Protein AF-A0A1M7T9X2-F1 (afdb_monomer_lite)

pLDDT: mean 78.21, std 18.03, range [46.31, 95.94]

Foldseek 3Di:
DWDWDWDDDPQWIFIDTNPHTDDIGNDPVVSVVVNVVVVVVVVVVVPDPPPPPPPPPDDDDPDDDDDDD

Structure (mmCIF, N/CA/C/O backbone):
data_AF-A0A1M7T9X2-F1
#
_entry.id   AF-A0A1M7T9X2-F1
#
loop_
_atom_site.group_PDB
_atom_site.id
_atom_site.type_symbol
_atom_site.label_atom_id
_atom_site.label_alt_id
_atom_site.label_comp_id
_atom_site.label_asym_id
_atom_site.label_entity_id
_atom_site.label_seq_id
_atom_site.pdbx_PDB_ins_code
_atom_site.Cartn_x
_atom_site.Cartn_y
_atom_site.Cartn_z
_atom_site.occupancy
_atom_site.B_iso_or_equiv
_atom_site.auth_seq_id
_atom_site.auth_comp_id
_atom_site.auth_asym_id
_atom_site.auth_atom_id
_atom_site.pdbx_PDB_model_num
ATOM 1 N N . MET A 1 1 ? -0.509 7.239 13.059 1.00 70.38 1 MET A N 1
ATOM 2 C CA . MET A 1 1 ? 0.156 6.713 11.845 1.00 70.38 1 MET A CA 1
ATOM 3 C C . MET A 1 1 ? -0.760 5.663 11.245 1.00 70.38 1 MET A C 1
ATOM 5 O O . MET A 1 1 ? -1.377 4.953 12.027 1.00 70.38 1 MET A O 1
ATOM 9 N N . LYS A 1 2 ? -0.905 5.606 9.916 1.00 78.25 2 LYS A N 1
ATOM 10 C CA . LYS A 1 2 ? -1.733 4.574 9.268 1.00 78.25 2 LYS A CA 1
ATOM 11 C C . LYS A 1 2 ? -1.020 3.229 9.354 1.00 78.25 2 LYS A C 1
ATOM 13 O O . LYS A 1 2 ? 0.171 3.166 9.044 1.00 78.25 2 LYS A O 1
ATOM 18 N N . SER A 1 3 ? -1.727 2.187 9.774 1.00 86.62 3 SER A N 1
ATOM 19 C CA . SER A 1 3 ? -1.150 0.845 9.912 1.00 86.62 3 SER A CA 1
ATOM 20 C C . SER A 1 3 ? -1.412 0.043 8.645 1.00 86.62 3 SER A C 1
ATOM 22 O O . SER A 1 3 ? -2.557 -0.270 8.343 1.00 86.62 3 SER A O 1
ATOM 24 N N . TYR A 1 4 ? -0.373 -0.291 7.884 1.00 91.56 4 TYR A N 1
ATOM 25 C CA . TYR A 1 4 ? -0.541 -1.099 6.676 1.00 91.56 4 TYR A CA 1
ATOM 26 C C . TYR A 1 4 ? -0.442 -2.591 6.981 1.00 91.56 4 TYR A C 1
ATOM 28 O O . TYR A 1 4 ? 0.396 -3.026 7.769 1.00 91.56 4 TYR A O 1
ATOM 36 N N . SER A 1 5 ? -1.294 -3.391 6.348 1.00 91.88 5 SER A N 1
ATOM 37 C CA . SER A 1 5 ? -1.318 -4.847 6.511 1.00 91.88 5 SER A CA 1
ATOM 38 C C . SER A 1 5 ? -1.660 -5.546 5.204 1.00 91.88 5 SER A C 1
ATOM 40 O O . SER A 1 5 ? -2.245 -4.955 4.301 1.00 91.88 5 SER A O 1
ATOM 42 N N . ILE A 1 6 ? -1.286 -6.820 5.093 1.00 94.31 6 ILE A N 1
ATOM 43 C CA . ILE A 1 6 ? -1.567 -7.643 3.913 1.00 94.31 6 ILE A CA 1
ATOM 44 C C . ILE A 1 6 ? -2.419 -8.821 4.350 1.00 94.31 6 ILE A C 1
ATOM 46 O O . ILE A 1 6 ? -2.002 -9.610 5.197 1.00 94.31 6 ILE A O 1
ATOM 50 N N . VAL A 1 7 ? -3.580 -8.974 3.727 1.00 93.81 7 VAL A N 1
ATOM 51 C CA . VAL A 1 7 ? -4.484 -10.098 3.964 1.00 93.81 7 VAL A CA 1
ATOM 52 C C . VAL A 1 7 ? -4.647 -10.885 2.676 1.00 93.81 7 VAL A C 1
ATOM 54 O O . VAL A 1 7 ? -4.859 -10.316 1.608 1.00 93.81 7 VAL A O 1
ATOM 57 N N . ARG A 1 8 ? -4.529 -12.209 2.758 1.00 93.31 8 ARG A N 1
ATOM 58 C CA . ARG A 1 8 ? -4.781 -13.090 1.616 1.00 93.31 8 ARG A CA 1
ATOM 59 C C . ARG A 1 8 ? -6.274 -13.404 1.543 1.00 93.31 8 ARG A C 1
ATOM 61 O O . ARG A 1 8 ? -6.834 -13.903 2.51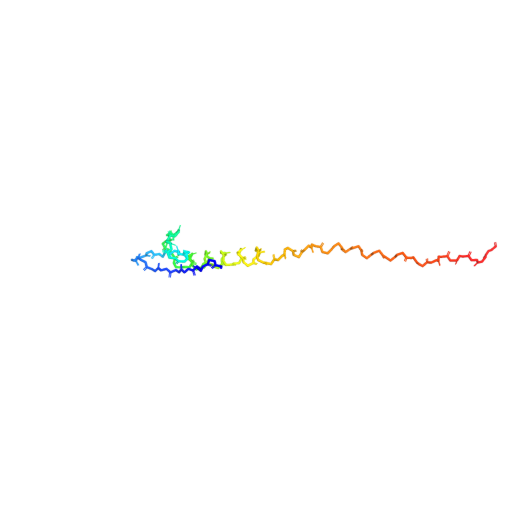5 1.00 93.31 8 ARG A O 1
ATOM 68 N N . ILE A 1 9 ? -6.892 -13.144 0.396 1.00 92.62 9 ILE A N 1
ATOM 69 C CA . ILE A 1 9 ? -8.298 -13.458 0.122 1.00 92.62 9 ILE A CA 1
ATOM 70 C C . ILE A 1 9 ? -8.340 -14.327 -1.135 1.00 92.62 9 ILE A C 1
ATOM 72 O O . ILE A 1 9 ? -8.152 -13.839 -2.248 1.00 92.62 9 ILE A O 1
ATOM 76 N N . GLY A 1 10 ? -8.545 -15.633 -0.944 1.00 91.38 10 GLY A N 1
ATOM 77 C CA . GLY A 1 10 ? -8.408 -16.623 -2.015 1.00 91.38 10 GLY A CA 1
ATOM 78 C C . GLY A 1 10 ? -6.968 -16.689 -2.538 1.00 91.38 10 GLY A C 1
ATOM 79 O O . GLY A 1 10 ? -6.024 -16.921 -1.774 1.00 91.38 10 GLY A O 1
ATOM 80 N N . ASP A 1 11 ? -6.797 -16.459 -3.837 1.00 92.06 11 ASP A N 1
ATOM 81 C CA . ASP A 1 11 ? -5.489 -16.420 -4.506 1.00 92.06 11 ASP A CA 1
ATOM 82 C C . ASP A 1 11 ? -4.865 -15.022 -4.560 1.00 92.06 11 ASP A C 1
ATOM 84 O O . ASP A 1 11 ? -3.695 -14.865 -4.915 1.00 92.06 11 ASP A O 1
ATOM 88 N N . ASP A 1 12 ? -5.618 -14.011 -4.144 1.00 94.56 12 ASP A N 1
ATOM 89 C CA . ASP A 1 12 ? -5.186 -12.627 -4.158 1.00 94.56 12 ASP A CA 1
ATOM 90 C C . ASP A 1 12 ? -4.678 -12.160 -2.793 1.00 94.56 12 ASP A C 1
ATOM 92 O O . ASP A 1 12 ? -5.037 -12.674 -1.730 1.00 94.56 12 ASP A O 1
ATOM 96 N N . TYR A 1 13 ? -3.860 -11.116 -2.831 1.00 95.94 13 TYR A N 1
ATOM 97 C CA . TYR A 1 13 ? -3.327 -10.419 -1.672 1.00 95.94 13 TYR A CA 1
ATOM 98 C C . TYR A 1 13 ? -3.902 -9.004 -1.656 1.00 95.94 13 TYR A C 1
ATOM 100 O O . TYR A 1 13 ? -3.808 -8.269 -2.635 1.00 95.94 13 TYR A O 1
ATOM 108 N N . VAL A 1 14 ? -4.524 -8.617 -0.552 1.00 94.19 14 VAL A N 1
ATOM 109 C CA . VAL A 1 14 ? -5.159 -7.313 -0.369 1.00 94.19 14 VAL A CA 1
ATOM 110 C C . VAL A 1 14 ? -4.354 -6.522 0.644 1.00 94.19 14 VAL A C 1
ATOM 112 O O . VAL A 1 14 ? -4.137 -6.978 1.766 1.00 94.19 14 VAL A O 1
ATOM 115 N N . VAL A 1 15 ? -3.907 -5.340 0.239 1.00 93.94 15 VAL A N 1
ATOM 116 C CA . VAL A 1 15 ? -3.289 -4.358 1.123 1.00 93.94 15 VAL A CA 1
ATOM 117 C C . VAL A 1 15 ? -4.400 -3.566 1.805 1.00 93.94 15 VAL A C 1
ATOM 119 O O . VAL A 1 15 ? -5.302 -3.037 1.144 1.00 93.94 15 VAL A O 1
ATOM 122 N N . GLN A 1 16 ? -4.324 -3.495 3.127 1.00 93.56 16 GLN A N 1
ATOM 123 C CA . GLN A 1 16 ? -5.225 -2.730 3.975 1.00 93.56 16 GLN A CA 1
ATOM 124 C C . GLN A 1 16 ? -4.473 -1.578 4.632 1.00 93.56 16 GLN A C 1
ATOM 126 O O . GLN A 1 16 ? -3.302 -1.724 4.986 1.00 93.56 16 GLN A O 1
ATOM 131 N N . ALA A 1 17 ? -5.153 -0.446 4.775 1.00 91.12 17 ALA A N 1
ATOM 132 C CA . ALA A 1 17 ? -4.737 0.661 5.620 1.00 91.12 17 ALA A CA 1
ATOM 133 C C . ALA A 1 17 ? -5.718 0.739 6.787 1.00 91.12 17 ALA A C 1
ATOM 135 O O . ALA A 1 17 ? -6.904 1.013 6.585 1.00 91.12 17 ALA A O 1
ATOM 136 N N . ASP A 1 18 ? -5.214 0.452 7.980 1.00 88.50 18 ASP A N 1
ATOM 137 C CA . ASP A 1 18 ? -6.006 0.190 9.171 1.00 88.50 18 ASP A CA 1
ATOM 138 C C . ASP A 1 18 ? -7.028 -0.923 8.873 1.00 88.50 18 ASP A C 1
ATOM 140 O O . ASP A 1 18 ? -6.630 -2.056 8.608 1.00 88.50 18 ASP A O 1
ATOM 144 N N . GLU A 1 19 ? -8.321 -0.613 8.840 1.00 87.56 19 GLU A N 1
ATOM 145 C CA . GLU A 1 19 ? -9.393 -1.596 8.615 1.00 87.56 19 GLU A CA 1
ATOM 146 C C . GLU A 1 19 ? -9.973 -1.544 7.191 1.00 87.56 19 GLU A C 1
ATOM 148 O O . GLU A 1 19 ? -10.941 -2.236 6.870 1.00 87.56 19 GLU A O 1
ATOM 153 N N . GLN A 1 20 ? -9.406 -0.707 6.315 1.00 90.62 20 GLN A N 1
ATOM 154 C CA . GLN A 1 20 ? -9.918 -0.504 4.962 1.00 90.62 20 GLN A CA 1
ATOM 155 C C . GLN A 1 20 ? -9.038 -1.175 3.914 1.00 90.62 20 GLN A C 1
ATOM 157 O O . GLN A 1 20 ? -7.832 -0.948 3.837 1.00 90.62 20 GLN A O 1
ATOM 162 N N . SER A 1 21 ? -9.670 -1.957 3.040 1.00 91.19 21 SER A N 1
ATOM 163 C CA . SER A 1 21 ? -9.025 -2.534 1.860 1.00 91.19 21 SER A CA 1
ATOM 164 C C . SER A 1 21 ? -8.826 -1.466 0.792 1.00 91.19 21 SER A C 1
ATOM 166 O O . SER 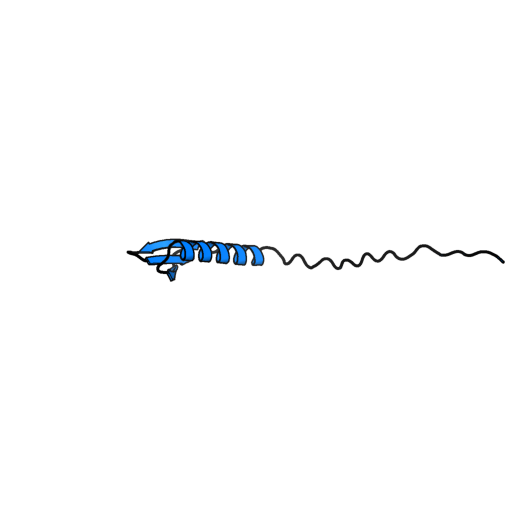A 1 21 ? -9.797 -0.927 0.269 1.00 91.19 21 SER A O 1
ATOM 168 N N . ILE A 1 22 ? -7.571 -1.177 0.453 1.00 91.25 22 ILE A N 1
ATOM 169 C CA . ILE A 1 22 ? -7.226 -0.078 -0.461 1.00 91.25 22 ILE A CA 1
ATOM 170 C C . ILE A 1 22 ? -6.681 -0.562 -1.803 1.00 91.25 22 ILE A C 1
ATOM 172 O O . ILE A 1 22 ? -6.780 0.155 -2.795 1.00 91.25 22 ILE A O 1
ATOM 176 N N . LEU A 1 23 ? -6.108 -1.770 -1.859 1.00 91.44 23 LEU A N 1
ATOM 177 C CA . LEU A 1 23 ? -5.511 -2.284 -3.088 1.00 91.44 23 LEU A CA 1
ATOM 178 C C . LEU A 1 23 ? -5.467 -3.812 -3.110 1.00 91.44 23 LEU A C 1
ATOM 180 O O . LEU A 1 23 ? -5.042 -4.445 -2.148 1.00 91.44 23 LEU A O 1
ATOM 184 N N . LYS A 1 24 ? -5.851 -4.405 -4.241 1.00 93.88 24 LYS A N 1
ATOM 185 C CA . LYS A 1 24 ? -5.811 -5.851 -4.485 1.00 93.88 24 LYS A CA 1
ATOM 186 C C .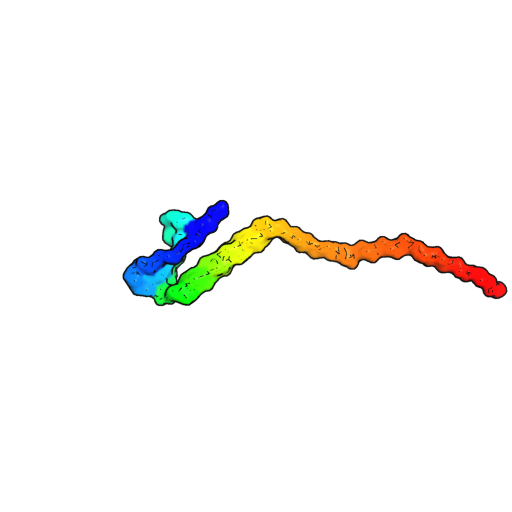 LYS A 1 24 ? -4.706 -6.186 -5.488 1.00 93.88 24 LYS A C 1
ATOM 188 O O . LYS A 1 24 ? -4.582 -5.532 -6.520 1.00 93.88 24 LYS A O 1
ATOM 193 N N . VAL A 1 25 ? -3.914 -7.212 -5.196 1.00 93.88 25 VAL A N 1
ATOM 194 C CA . VAL A 1 25 ? -2.778 -7.658 -6.009 1.00 93.88 25 VAL A CA 1
ATOM 195 C C . VAL A 1 25 ? -2.700 -9.183 -6.053 1.00 93.88 25 VAL A C 1
ATOM 197 O O . VAL A 1 25 ? -2.689 -9.848 -5.026 1.00 93.88 25 VAL A O 1
ATOM 200 N N . GLY A 1 26 ? -2.535 -9.753 -7.246 1.00 93.38 26 GLY A N 1
ATOM 201 C CA . GLY A 1 26 ? -2.413 -11.208 -7.434 1.00 93.38 26 GLY A CA 1
ATOM 202 C C . GLY A 1 26 ? -1.055 -11.805 -7.033 1.00 93.38 26 GLY A C 1
ATOM 203 O O . GLY A 1 26 ? -0.757 -12.944 -7.371 1.00 93.38 26 GLY A O 1
ATOM 204 N N . SER A 1 27 ? -0.176 -11.044 -6.368 1.00 92.56 27 SER A N 1
ATOM 205 C CA . SER A 1 27 ? 1.165 -11.506 -5.988 1.00 92.56 27 SER A CA 1
ATOM 206 C C . SER A 1 27 ? 1.553 -11.051 -4.591 1.00 92.56 27 SER A C 1
ATOM 208 O O . SER A 1 27 ? 1.551 -9.858 -4.282 1.00 92.56 27 SER A O 1
ATOM 210 N N . ARG A 1 28 ? 1.998 -12.016 -3.778 1.00 92.69 28 ARG A N 1
ATOM 211 C CA . ARG A 1 28 ? 2.483 -11.784 -2.414 1.00 92.69 28 ARG A CA 1
ATOM 212 C C . ARG A 1 28 ? 3.672 -10.835 -2.373 1.00 92.69 28 ARG A C 1
ATOM 214 O O . ARG A 1 28 ? 3.711 -9.936 -1.543 1.00 92.69 28 ARG A O 1
ATOM 221 N N 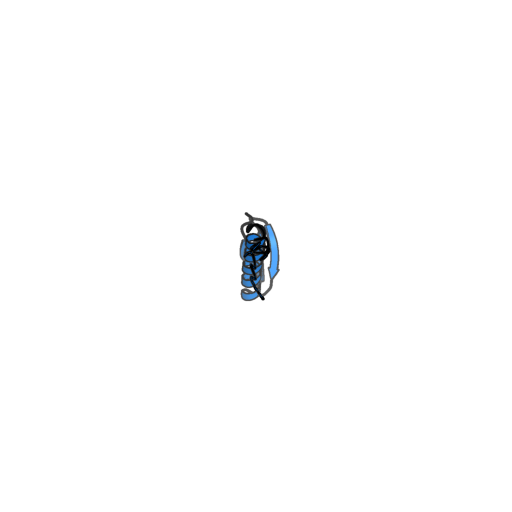. ARG A 1 29 ? 4.655 -11.054 -3.257 1.00 95.38 29 ARG A N 1
ATOM 222 C CA . ARG A 1 29 ? 5.879 -10.237 -3.311 1.00 95.38 29 ARG A CA 1
ATOM 223 C C . ARG A 1 29 ? 5.541 -8.782 -3.600 1.00 95.38 29 ARG A C 1
ATOM 225 O O . ARG A 1 29 ? 6.051 -7.900 -2.924 1.00 95.38 29 ARG A O 1
ATOM 232 N N . ARG A 1 30 ? 4.630 -8.557 -4.548 1.00 94.00 30 ARG A N 1
ATOM 233 C CA . ARG A 1 30 ? 4.187 -7.212 -4.911 1.00 94.00 30 ARG A CA 1
ATOM 234 C C . ARG A 1 30 ? 3.427 -6.539 -3.767 1.00 94.00 30 ARG A C 1
ATOM 236 O O . ARG A 1 30 ? 3.667 -5.371 -3.503 1.00 94.00 30 ARG A O 1
ATOM 243 N N . ALA A 1 31 ? 2.571 -7.278 -3.055 1.00 94.38 31 ALA A N 1
ATOM 244 C CA . ALA A 1 31 ? 1.894 -6.768 -1.861 1.00 94.38 31 ALA A CA 1
ATOM 245 C C . ALA A 1 31 ? 2.890 -6.325 -0.777 1.00 94.38 31 ALA A C 1
ATOM 247 O O . ALA A 1 31 ? 2.732 -5.253 -0.205 1.00 94.38 31 ALA A O 1
ATOM 248 N N . ALA A 1 32 ? 3.930 -7.131 -0.530 1.00 93.94 32 ALA A N 1
ATOM 249 C CA . ALA A 1 32 ? 4.972 -6.813 0.445 1.00 93.94 32 ALA A CA 1
ATOM 250 C C . ALA A 1 32 ? 5.741 -5.540 0.072 1.00 93.94 32 ALA A C 1
ATOM 252 O O . ALA A 1 32 ? 5.877 -4.659 0.913 1.00 93.94 32 ALA A O 1
ATOM 253 N N . GLN A 1 33 ? 6.168 -5.418 -1.189 1.00 95.00 33 GLN A N 1
ATOM 254 C CA . GLN A 1 33 ? 6.864 -4.223 -1.679 1.00 95.00 33 GLN A CA 1
ATOM 255 C C . GLN A 1 33 ? 6.029 -2.958 -1.479 1.00 95.00 33 GLN A C 1
ATOM 257 O O . GLN A 1 33 ? 6.524 -1.992 -0.921 1.00 95.00 33 GLN A O 1
ATOM 262 N N . LEU A 1 34 ? 4.743 -2.996 -1.835 1.00 92.81 34 LEU A N 1
ATOM 263 C CA . LEU A 1 34 ? 3.851 -1.842 -1.699 1.00 92.81 34 LEU A CA 1
ATOM 264 C C . LEU A 1 34 ? 3.693 -1.370 -0.250 1.00 92.81 34 LEU A C 1
ATOM 266 O O . LEU A 1 34 ? 3.615 -0.170 -0.001 1.00 92.81 34 LEU A O 1
ATOM 270 N N . VAL A 1 35 ? 3.638 -2.300 0.706 1.00 92.00 35 VAL A N 1
ATOM 271 C CA . VAL A 1 35 ? 3.577 -1.951 2.131 1.00 92.00 35 VAL A CA 1
ATOM 272 C C . VAL A 1 35 ? 4.890 -1.335 2.605 1.00 92.00 35 VAL A C 1
ATOM 274 O O . VAL A 1 35 ? 4.856 -0.352 3.343 1.00 92.00 35 VAL A O 1
ATOM 277 N N . THR A 1 36 ? 6.031 -1.875 2.167 1.00 93.00 36 THR A N 1
ATOM 278 C CA . THR A 1 36 ? 7.351 -1.308 2.471 1.00 93.00 36 THR A CA 1
ATOM 279 C C . THR A 1 36 ? 7.499 0.098 1.894 1.00 93.00 36 THR A C 1
ATOM 281 O O . THR A 1 36 ? 7.758 1.018 2.662 1.00 93.00 36 THR A O 1
ATOM 284 N N . ASP A 1 37 ? 7.228 0.292 0.601 1.00 92.06 37 ASP A N 1
ATOM 285 C CA . ASP A 1 37 ? 7.266 1.603 -0.062 1.00 92.06 37 ASP A CA 1
ATOM 286 C C . ASP A 1 37 ? 6.383 2.627 0.666 1.00 92.06 37 ASP A C 1
ATOM 288 O O . ASP A 1 37 ? 6.804 3.745 0.962 1.00 92.06 37 ASP A O 1
ATOM 292 N N . ALA A 1 38 ? 5.149 2.250 1.013 1.00 89.12 38 ALA A N 1
ATOM 293 C CA . ALA A 1 38 ? 4.237 3.144 1.719 1.00 89.12 38 ALA A CA 1
ATOM 294 C C . ALA A 1 38 ? 4.744 3.511 3.125 1.00 89.12 38 ALA A C 1
ATOM 296 O O . ALA A 1 38 ? 4.572 4.653 3.560 1.00 89.12 38 ALA A O 1
ATOM 297 N N . ALA A 1 39 ? 5.364 2.566 3.836 1.00 88.50 39 ALA A N 1
ATOM 298 C CA . ALA A 1 39 ? 5.972 2.824 5.137 1.00 88.50 39 ALA A CA 1
ATOM 299 C C . ALA A 1 39 ? 7.182 3.762 5.015 1.00 88.50 39 ALA A C 1
ATOM 301 O O . ALA A 1 39 ? 7.299 4.699 5.804 1.00 88.50 39 ALA A O 1
ATOM 302 N N . GLU A 1 40 ? 8.033 3.567 4.006 1.00 90.38 40 GLU A N 1
ATOM 303 C CA . GLU A 1 40 ? 9.185 4.432 3.739 1.00 90.38 40 GLU A CA 1
ATOM 304 C C . GLU A 1 40 ? 8.755 5.851 3.366 1.00 90.38 40 GLU A C 1
ATOM 306 O O . GLU A 1 40 ? 9.278 6.813 3.925 1.00 90.38 40 GLU A O 1
ATOM 311 N N . LEU A 1 41 ? 7.745 6.004 2.505 1.00 88.75 41 LEU A N 1
ATOM 312 C CA . LEU A 1 41 ? 7.198 7.314 2.139 1.00 88.75 41 LEU A CA 1
ATOM 313 C C . LEU A 1 41 ? 6.554 8.037 3.325 1.00 88.75 41 LEU A C 1
ATOM 315 O O . LEU A 1 41 ? 6.655 9.261 3.427 1.00 88.75 41 LEU A O 1
ATOM 319 N N . LEU A 1 42 ? 5.874 7.317 4.223 1.00 86.75 42 LEU A N 1
ATOM 320 C CA . LEU A 1 42 ? 5.361 7.910 5.460 1.00 86.75 42 LEU A CA 1
ATOM 321 C C . LEU A 1 42 ? 6.501 8.310 6.396 1.00 86.75 42 LEU A C 1
ATOM 323 O O . LEU A 1 42 ? 6.457 9.394 6.970 1.00 86.75 42 LEU A O 1
ATOM 327 N N . ASN A 1 43 ? 7.524 7.467 6.535 1.00 85.81 43 ASN A N 1
ATOM 328 C CA . ASN A 1 43 ? 8.685 7.771 7.362 1.00 85.81 43 ASN A CA 1
ATOM 329 C C . ASN A 1 43 ? 9.449 8.994 6.831 1.00 85.81 43 ASN A C 1
ATOM 331 O O . ASN A 1 43 ? 9.811 9.873 7.605 1.00 85.81 43 ASN A O 1
ATOM 335 N N . ALA A 1 44 ? 9.613 9.104 5.512 1.00 85.38 44 ALA A N 1
ATOM 336 C CA . ALA A 1 44 ? 10.235 10.254 4.862 1.00 85.38 44 ALA A CA 1
ATOM 337 C C . ALA A 1 44 ? 9.444 11.559 5.059 1.00 85.38 44 ALA A C 1
ATOM 339 O O . ALA A 1 44 ? 10.050 12.615 5.165 1.00 85.38 44 ALA A O 1
ATOM 340 N N . GLN A 1 45 ? 8.110 11.497 5.141 1.00 81.00 45 GLN A N 1
ATOM 341 C CA . GLN A 1 45 ? 7.270 12.661 5.470 1.00 81.00 45 GLN A CA 1
ATOM 342 C C . GLN A 1 45 ? 7.352 13.068 6.945 1.00 81.00 45 GLN A C 1
ATOM 344 O O . GLN A 1 45 ? 7.113 14.225 7.283 1.00 81.00 45 GLN A O 1
ATOM 349 N N . LEU A 1 46 ? 7.610 12.104 7.829 1.00 73.25 46 LEU A N 1
ATOM 350 C CA . LEU A 1 46 ? 7.719 12.327 9.270 1.00 73.25 46 LEU A CA 1
ATOM 351 C C . LEU A 1 46 ?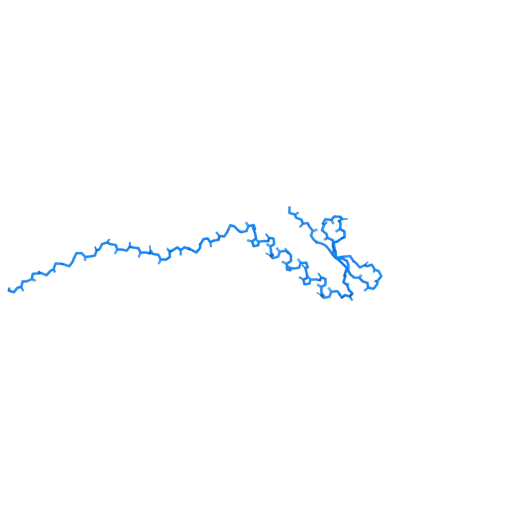 9.102 12.820 9.675 1.00 73.25 46 LEU A C 1
ATOM 353 O O . LEU A 1 46 ? 9.235 13.485 10.702 1.00 73.25 46 LEU A O 1
ATOM 357 N N . GLN A 1 47 ? 10.119 12.501 8.882 1.00 68.06 47 GLN A N 1
ATOM 358 C CA . GLN A 1 47 ? 11.405 13.147 8.999 1.00 68.06 47 GLN A CA 1
ATOM 359 C C . GLN A 1 47 ? 11.202 14.595 8.534 1.00 68.06 47 GLN A C 1
ATOM 361 O O . GLN A 1 47 ? 10.819 14.797 7.378 1.00 68.06 47 GLN A O 1
ATOM 366 N N . PRO A 1 48 ? 11.408 15.613 9.397 1.00 59.38 48 PRO A N 1
ATOM 367 C CA . PRO A 1 48 ? 11.525 16.967 8.891 1.00 59.38 48 PRO A CA 1
ATOM 368 C C . PRO A 1 48 ? 12.574 16.892 7.795 1.00 59.38 48 PRO A C 1
ATOM 370 O O . PRO A 1 48 ? 13.600 16.232 7.997 1.00 59.38 48 PRO A O 1
ATOM 373 N N . ALA A 1 49 ? 12.276 17.470 6.627 1.00 59.12 49 ALA A N 1
ATOM 374 C CA . ALA A 1 49 ? 13.282 17.657 5.603 1.00 59.12 49 ALA A CA 1
ATOM 375 C C . ALA A 1 49 ? 14.510 18.173 6.348 1.00 59.12 49 ALA A C 1
ATOM 377 O O . ALA A 1 49 ? 14.449 19.238 6.961 1.00 59.12 49 ALA A O 1
ATOM 378 N N . ALA A 1 50 ? 15.561 17.354 6.420 1.00 54.50 50 ALA A N 1
ATOM 379 C CA . ALA A 1 50 ? 16.857 17.871 6.771 1.00 54.50 50 ALA A CA 1
ATOM 380 C C . ALA A 1 50 ? 17.103 18.846 5.632 1.00 54.50 50 ALA A C 1
ATOM 382 O O . ALA A 1 50 ? 17.388 18.435 4.504 1.00 54.50 50 ALA A O 1
ATOM 383 N N . GLU A 1 51 ? 16.783 20.113 5.902 1.00 56.41 51 GLU A N 1
ATOM 384 C CA . GLU A 1 51 ? 17.171 21.246 5.096 1.00 56.41 51 GLU A CA 1
ATOM 385 C C . GLU A 1 51 ? 18.605 20.926 4.683 1.00 56.41 51 GLU A C 1
ATOM 387 O O . GLU A 1 51 ? 19.396 20.565 5.564 1.00 56.41 51 GLU A O 1
ATOM 392 N N . PRO A 1 52 ? 18.939 20.908 3.380 1.00 53.41 52 PRO A N 1
ATOM 393 C CA . PRO A 1 52 ? 20.337 20.820 3.020 1.00 53.41 52 PRO A CA 1
ATOM 394 C C . PRO A 1 52 ? 20.988 21.972 3.770 1.00 53.41 52 PRO A C 1
ATOM 396 O O . PRO A 1 52 ? 20.666 23.129 3.498 1.00 53.41 52 PRO A O 1
ATOM 399 N N . GLU A 1 53 ? 21.798 21.648 4.782 1.00 51.81 53 GLU A N 1
ATOM 400 C CA . GLU A 1 53 ? 22.600 22.637 5.474 1.00 51.81 53 GLU A CA 1
ATOM 401 C C . GLU A 1 53 ? 23.262 23.435 4.352 1.00 51.81 53 GLU A C 1
ATOM 403 O O . GLU A 1 53 ? 23.931 22.823 3.505 1.00 51.81 53 GLU A O 1
ATOM 408 N N . PRO A 1 54 ? 23.027 24.755 4.234 1.00 49.03 54 PRO A N 1
ATOM 409 C CA . PRO A 1 54 ? 23.870 25.534 3.366 1.00 49.03 54 PRO A CA 1
ATOM 410 C C . PRO A 1 54 ? 25.264 25.365 3.957 1.00 49.03 54 PRO A C 1
ATOM 412 O O . PRO A 1 54 ? 25.580 25.893 5.022 1.00 49.03 54 PRO A O 1
ATOM 415 N N . ALA A 1 55 ? 26.080 24.560 3.284 1.00 55.09 55 ALA A N 1
ATOM 416 C CA . ALA A 1 55 ? 27.513 24.537 3.455 1.00 55.09 55 ALA A CA 1
ATOM 417 C C . ALA A 1 55 ? 28.049 25.886 2.959 1.00 55.09 55 ALA A C 1
ATOM 419 O O . ALA A 1 55 ? 28.707 25.964 1.931 1.00 55.09 55 ALA A O 1
ATOM 420 N N . ASP A 1 56 ? 27.723 26.953 3.681 1.00 48.47 56 ASP A N 1
ATOM 421 C CA . ASP A 1 56 ? 28.375 28.245 3.600 1.00 48.47 56 ASP A CA 1
ATOM 422 C C . ASP A 1 56 ? 28.894 28.532 5.007 1.00 48.47 56 ASP A C 1
ATOM 424 O O . ASP A 1 56 ? 28.367 29.297 5.812 1.00 48.47 56 ASP A O 1
ATOM 428 N N . THR A 1 57 ? 29.937 27.773 5.342 1.00 49.72 57 THR A N 1
ATOM 429 C CA . THR A 1 57 ? 30.961 28.284 6.238 1.00 49.72 57 THR A CA 1
ATOM 430 C C . THR A 1 57 ? 31.455 29.570 5.592 1.00 49.72 57 THR A C 1
ATOM 432 O O . THR A 1 57 ? 32.218 29.519 4.633 1.00 49.72 57 THR A O 1
ATOM 435 N N . GLU A 1 58 ? 30.997 30.707 6.100 1.00 54.03 58 GLU A N 1
ATOM 436 C CA . GLU A 1 58 ? 31.662 31.987 5.923 1.00 54.03 58 GLU A CA 1
ATOM 437 C C . GLU A 1 58 ? 32.728 32.093 7.026 1.00 54.03 58 GLU A C 1
ATOM 439 O O . GLU A 1 58 ? 32.391 32.320 8.190 1.00 54.03 58 GLU A O 1
ATOM 444 N N . PRO A 1 59 ? 34.031 31.922 6.735 1.00 46.69 59 PRO A N 1
ATOM 445 C CA . PRO A 1 59 ? 35.074 32.446 7.584 1.00 46.69 59 PRO A CA 1
ATOM 446 C C . PRO A 1 59 ? 35.517 33.787 6.994 1.00 46.69 59 PRO A C 1
ATOM 448 O O . PRO A 1 59 ? 36.411 33.853 6.151 1.00 46.69 59 PRO A O 1
ATOM 451 N N . ALA A 1 60 ? 34.924 34.885 7.449 1.00 51.28 60 ALA A N 1
ATOM 452 C CA . ALA A 1 60 ? 35.585 36.183 7.355 1.00 51.28 60 ALA A CA 1
ATOM 453 C C . ALA A 1 60 ? 36.522 36.364 8.571 1.00 51.28 60 ALA A C 1
ATOM 455 O O . ALA A 1 60 ? 36.137 36.014 9.686 1.00 51.28 60 ALA A O 1
ATOM 456 N N . PRO A 1 61 ? 37.675 37.049 8.460 1.00 51.62 61 PRO A N 1
ATOM 457 C CA . PRO A 1 61 ? 38.777 36.906 7.498 1.00 51.62 61 PRO A CA 1
ATOM 458 C C . PRO A 1 61 ? 40.141 36.732 8.232 1.00 51.62 61 PRO A C 1
ATOM 460 O O . PRO A 1 61 ? 40.269 37.152 9.383 1.00 51.62 61 PRO A O 1
ATOM 463 N N . PRO A 1 62 ? 41.237 36.260 7.602 1.00 54.03 62 PRO A N 1
ATOM 464 C CA . PRO A 1 62 ? 42.573 36.620 8.068 1.00 54.03 62 PRO A CA 1
ATOM 465 C C . PRO A 1 62 ? 43.054 37.883 7.344 1.00 54.03 62 PRO A C 1
ATOM 467 O O . PRO A 1 62 ? 43.249 37.915 6.129 1.00 54.03 62 PRO A O 1
ATOM 470 N N . VAL A 1 63 ? 43.251 38.938 8.132 1.00 62.41 63 VAL A N 1
ATOM 471 C CA . VAL A 1 63 ? 43.914 40.194 7.773 1.00 62.41 63 VAL A CA 1
ATOM 472 C C . VAL A 1 63 ? 45.226 39.895 7.044 1.00 62.41 63 VAL A C 1
ATOM 474 O O . VAL A 1 63 ? 46.190 39.426 7.648 1.00 62.41 63 VAL A O 1
ATOM 477 N N . LYS A 1 64 ? 45.297 40.184 5.741 1.00 52.81 64 LYS A N 1
ATOM 478 C CA . LYS A 1 64 ? 46.578 40.193 5.035 1.00 52.81 64 LYS A CA 1
ATOM 479 C C . LYS A 1 64 ? 47.258 41.523 5.343 1.00 52.81 64 LYS A C 1
ATOM 481 O O . LYS A 1 64 ? 46.944 42.538 4.731 1.00 52.81 64 LYS A O 1
ATOM 486 N N . VAL A 1 65 ? 48.177 41.512 6.303 1.00 62.06 65 VAL A N 1
ATOM 487 C CA . VAL A 1 65 ? 49.189 42.562 6.440 1.00 62.06 65 VAL A CA 1
ATOM 488 C C . VAL A 1 65 ? 50.307 42.230 5.450 1.00 62.06 65 VAL A C 1
ATOM 490 O O . VAL A 1 65 ? 50.949 41.192 5.607 1.00 62.06 65 VAL A O 1
ATOM 493 N N . PRO A 1 66 ? 50.567 43.059 4.429 1.00 50.91 66 PRO A N 1
ATOM 494 C CA . PRO A 1 66 ? 51.901 43.126 3.861 1.00 50.91 66 PRO A CA 1
ATOM 495 C C . PRO A 1 66 ? 52.550 44.458 4.244 1.00 50.91 66 PRO A C 1
ATOM 497 O O . PRO A 1 66 ? 52.116 45.530 3.834 1.00 50.91 66 PRO A O 1
ATOM 500 N N . ALA A 1 67 ? 53.624 44.367 5.013 1.00 51.28 67 ALA A N 1
ATOM 501 C CA . ALA A 1 67 ? 54.702 45.348 5.029 1.00 51.28 67 ALA A CA 1
ATOM 502 C C . ALA A 1 67 ? 55.982 44.603 4.614 1.00 51.28 67 ALA A C 1
ATOM 504 O O . ALA A 1 67 ? 56.047 43.392 4.842 1.00 51.28 67 ALA A O 1
ATOM 505 N N . PRO A 1 68 ? 57.053 45.260 4.148 1.00 49.91 68 PRO A N 1
ATOM 506 C CA . PRO A 1 68 ? 57.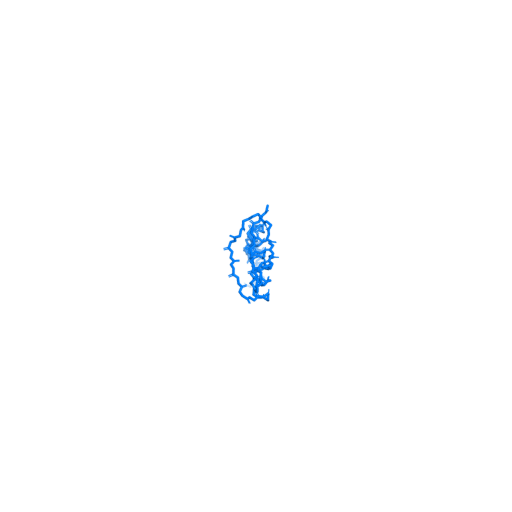184 46.510 3.393 1.00 49.91 68 PRO A CA 1
ATOM 507 C C . PRO A 1 68 ? 57.945 46.276 2.057 1.00 49.91 68 PRO A C 1
ATOM 509 O O . PRO A 1 68 ? 58.440 45.177 1.808 1.00 49.91 68 PRO A O 1
ATOM 512 N N . HIS A 1 69 ? 58.088 47.310 1.222 1.00 46.31 69 HIS A N 1
ATOM 513 C CA . HIS A 1 69 ? 59.249 47.501 0.338 1.00 46.31 69 HIS A CA 1
ATOM 514 C C . HIS A 1 69 ? 59.402 48.978 -0.023 1.00 46.31 69 HIS A C 1
ATOM 516 O O . HIS A 1 69 ? 58.356 49.631 -0.237 1.00 46.31 69 HIS A O 1
#

Organism: NCBI:txid1437360

Secondary structure (DSSP, 8-state):
---EEEEEETTEEEEEETTEEEEEES-HHHHHHHHHHHHHHHHHHHS----------------------

Sequence (69 aa):
MKSYSIVRIGDDYVVQADEQSILKVGSRRRAAQLVTDAAELLNAQLQPAAEPEPADTEPAPPVKVPAPH

Radius of gyration: 26.41 Å; chains: 1; bounding box: 69×64×19 Å